Protein AF-A0A2J8WH33-F1 (afdb_monomer_lite)

Secondary structure (DSSP, 8-state):
--------------------------PPPPGGGGGS---------TTHHHHHHHHHHHHHHHT-S----EEETTEEE-

Sequence (78 aa):
MVLILGRRLNREDLGVRDSPATKRKVFEMDPKSLTGHEFFDFSSGSSHAENILQIFNEFRDSRLFTDVIICVEGKEFP

Radius of gyration: 25.23 Å; chains: 1; bounding box: 34×52×59 Å

Foldseek 3Di:
DDDDDDDDDDDDDDDDDDDPPPPPPPDDDPCVVVPDPPVPPDDPDPCPVVVVVVVVVVCQVVVHPDPDWDADPNDIGD

pLDDT: mean 73.38, std 20.42, range [38.47, 97.56]

InterPro domains:
  IPR011333 SKP1/BTB/POZ domain superfamily [G3DSA:3.30.710.10] (43-78)
  IPR011333 SKP1/BTB/POZ domain superfamily [SSF54695] (46-78)

Organism: Pongo abelii (NCBI:txid9601)

Structure (mmCIF, N/CA/C/O backbone):
data_AF-A0A2J8WH33-F1
#
_entry.id   AF-A0A2J8WH33-F1
#
loop_
_atom_site.group_PDB
_atom_site.id
_atom_site.type_symbol
_atom_site.label_atom_id
_atom_site.label_alt_id
_atom_site.label_comp_id
_atom_site.label_asym_id
_atom_site.label_entity_id
_atom_site.label_seq_id
_atom_site.pdbx_PDB_ins_code
_atom_site.Cartn_x
_atom_site.Cartn_y
_atom_site.Cartn_z
_atom_site.occupancy
_atom_site.B_iso_or_equiv
_atom_site.auth_seq_id
_atom_site.auth_comp_id
_atom_site.auth_asym_id
_atom_site.auth_atom_id
_atom_site.pdbx_PDB_model_num
ATOM 1 N N . MET A 1 1 ? -21.835 24.400 -10.957 1.00 44.09 1 MET A N 1
ATOM 2 C CA . MET A 1 1 ? -20.890 25.493 -11.283 1.00 44.09 1 MET A CA 1
ATOM 3 C C . MET A 1 1 ? -20.447 25.316 -12.724 1.00 44.09 1 MET A C 1
ATOM 5 O O . MET A 1 1 ? -20.055 24.213 -13.071 1.00 44.09 1 MET A O 1
ATOM 9 N N . VAL A 1 2 ? -20.563 26.349 -13.560 1.00 50.91 2 VAL A N 1
ATOM 10 C CA . VAL A 1 2 ? -20.150 26.318 -14.974 1.00 50.91 2 VAL A CA 1
ATOM 11 C C . VAL A 1 2 ? -19.026 27.332 -15.144 1.00 50.91 2 VAL A C 1
ATOM 13 O O . VAL A 1 2 ? -19.216 28.496 -14.801 1.00 50.91 2 VAL A O 1
ATOM 16 N N . LEU A 1 3 ? -17.871 26.902 -15.655 1.00 54.41 3 LEU A N 1
ATOM 17 C CA . LEU A 1 3 ? -16.767 27.797 -15.997 1.00 54.41 3 LEU A CA 1
ATOM 18 C C . LEU A 1 3 ? -16.546 27.758 -17.510 1.00 54.41 3 LEU A C 1
ATOM 20 O O . LEU A 1 3 ? -15.989 26.812 -18.058 1.00 54.41 3 LEU A O 1
ATOM 24 N N . ILE A 1 4 ? -17.043 28.800 -18.175 1.00 69.38 4 ILE A N 1
ATOM 25 C CA . ILE A 1 4 ? -16.755 29.141 -19.569 1.00 69.38 4 ILE A CA 1
ATOM 26 C C . ILE A 1 4 ? -15.498 30.014 -19.568 1.00 69.38 4 ILE A C 1
ATOM 28 O O . ILE A 1 4 ? -15.523 31.063 -18.932 1.00 69.38 4 ILE A O 1
ATOM 32 N N . LEU A 1 5 ? -14.449 29.645 -20.310 1.00 50.81 5 LEU A N 1
ATOM 33 C CA . LEU A 1 5 ? -13.448 30.583 -20.852 1.00 50.81 5 LEU A CA 1
ATOM 34 C C . LEU A 1 5 ? -12.504 29.818 -21.797 1.00 50.81 5 LEU A C 1
ATOM 36 O O . LEU A 1 5 ? -11.907 28.836 -21.386 1.00 50.81 5 LEU A O 1
ATOM 40 N N . GLY A 1 6 ? -12.265 30.150 -23.060 1.00 53.62 6 GLY A N 1
ATOM 41 C CA . GLY A 1 6 ? -12.643 31.258 -23.926 1.00 53.62 6 GLY A CA 1
ATOM 42 C C . GLY A 1 6 ? -11.783 31.095 -25.190 1.00 53.62 6 GLY A C 1
ATOM 43 O O . GLY A 1 6 ? -10.587 30.816 -25.093 1.00 53.62 6 GLY A O 1
ATOM 44 N N . ARG A 1 7 ? -12.378 31.187 -26.385 1.00 57.97 7 ARG A N 1
ATOM 45 C CA . ARG A 1 7 ? -11.648 31.099 -27.662 1.00 57.97 7 ARG A CA 1
ATOM 46 C C . ARG A 1 7 ? -10.709 32.304 -27.783 1.00 57.97 7 ARG A C 1
ATOM 48 O O . ARG A 1 7 ? -11.186 33.435 -27.819 1.00 57.97 7 ARG A O 1
ATOM 55 N N . ARG A 1 8 ? -9.392 32.087 -27.849 1.00 56.97 8 ARG A N 1
ATOM 56 C CA . ARG A 1 8 ? -8.441 33.169 -28.141 1.00 56.97 8 ARG A CA 1
ATOM 57 C C . ARG A 1 8 ? -8.414 33.430 -29.646 1.00 56.97 8 ARG A C 1
ATOM 59 O O . ARG A 1 8 ? -7.964 32.586 -30.413 1.00 56.97 8 ARG A O 1
ATOM 66 N N . LEU A 1 9 ? -8.921 34.596 -30.046 1.00 48.19 9 LEU A N 1
ATOM 67 C CA . LEU A 1 9 ? -8.617 35.204 -31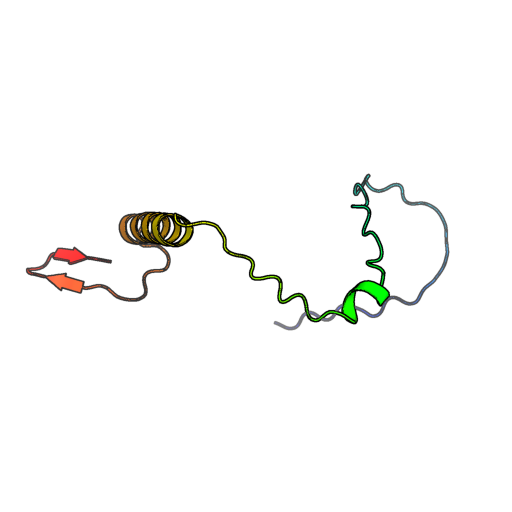.338 1.00 48.19 9 LEU A CA 1
ATOM 68 C C . LEU A 1 9 ? -7.169 35.693 -31.302 1.00 48.19 9 LEU A C 1
ATOM 70 O O . LEU A 1 9 ? -6.765 36.394 -30.375 1.00 48.19 9 LEU A O 1
ATOM 74 N N . ASN A 1 10 ? -6.408 35.267 -32.303 1.00 47.97 10 ASN A N 1
ATOM 75 C CA . ASN A 1 10 ? -5.046 35.700 -32.554 1.00 47.97 10 ASN A CA 1
ATOM 76 C C . ASN A 1 10 ? -5.067 37.195 -32.906 1.00 47.97 10 ASN A C 1
ATOM 78 O O . ASN A 1 10 ? -5.650 37.579 -33.919 1.00 47.97 10 ASN A O 1
ATOM 82 N N . ARG A 1 11 ? -4.500 38.030 -32.036 1.00 42.59 11 ARG A N 1
ATOM 83 C CA . ARG A 1 11 ? -4.223 39.437 -32.314 1.00 42.59 11 ARG A CA 1
ATOM 84 C C . ARG A 1 11 ? -2.836 39.741 -31.773 1.00 42.59 11 ARG A C 1
ATOM 86 O O . ARG A 1 11 ? -2.624 39.812 -30.566 1.00 42.59 11 ARG A O 1
ATOM 93 N N . GLU A 1 12 ? -1.918 39.848 -32.714 1.00 48.97 12 GLU A N 1
ATOM 94 C CA . GLU A 1 12 ? -0.608 40.466 -32.597 1.00 48.97 12 GLU A CA 1
ATOM 95 C C . GLU A 1 12 ? -0.680 41.837 -31.903 1.00 48.97 12 GLU A C 1
ATOM 97 O O . GLU A 1 12 ? -1.336 42.742 -32.408 1.00 48.97 12 GLU A O 1
ATOM 102 N N . ASP A 1 13 ? -0.045 41.974 -30.730 1.00 38.47 13 ASP A N 1
ATOM 103 C CA . ASP A 1 13 ? 0.836 43.109 -30.438 1.00 38.47 13 ASP A CA 1
ATOM 104 C C . ASP A 1 13 ? 1.684 42.917 -29.162 1.00 38.47 13 ASP A C 1
ATOM 106 O O . ASP A 1 13 ? 1.389 42.118 -28.273 1.00 38.47 13 ASP A O 1
ATOM 110 N N . LEU A 1 14 ? 2.770 43.676 -29.158 1.00 48.69 14 LEU A N 1
ATOM 111 C CA . LEU A 1 14 ? 3.979 43.727 -28.343 1.00 48.69 14 LEU A CA 1
ATOM 112 C C . LEU A 1 14 ? 3.873 43.521 -26.816 1.00 48.69 14 LEU A C 1
ATOM 114 O O . LEU A 1 14 ? 3.122 44.186 -26.111 1.00 48.69 14 LEU A O 1
ATOM 118 N N . GLY A 1 15 ? 4.840 42.747 -26.303 1.00 52.38 15 GLY A N 1
ATOM 119 C CA . GLY A 1 15 ? 5.558 43.084 -25.071 1.00 52.38 15 GLY A CA 1
ATOM 120 C C . GLY A 1 15 ? 4.956 42.608 -23.751 1.00 52.38 15 GLY A C 1
ATOM 121 O O . GLY A 1 15 ? 4.438 43.415 -22.993 1.00 52.38 15 GLY A O 1
ATOM 122 N N . VAL A 1 16 ? 5.180 41.341 -23.389 1.00 39.50 16 VAL A N 1
ATOM 123 C CA . VAL A 1 16 ? 5.197 40.919 -21.978 1.00 39.50 16 VAL A CA 1
ATOM 124 C C . VAL A 1 16 ? 6.334 39.920 -21.785 1.00 39.50 16 VAL A C 1
ATOM 126 O O . VAL A 1 16 ? 6.367 38.853 -22.397 1.00 39.50 16 VAL A O 1
ATOM 129 N N . ARG A 1 17 ? 7.317 40.308 -20.967 1.00 55.50 17 ARG A N 1
ATOM 130 C CA . ARG A 1 17 ? 8.348 39.405 -20.461 1.00 55.50 17 ARG A CA 1
ATOM 131 C C . ARG A 1 17 ? 7.711 38.498 -19.420 1.00 55.50 17 ARG A C 1
ATOM 133 O O . ARG A 1 17 ? 7.441 38.975 -18.329 1.00 55.50 17 ARG A O 1
ATOM 140 N N . ASP A 1 18 ? 7.576 37.214 -19.729 1.00 42.97 18 ASP A N 1
ATOM 141 C CA . ASP A 1 18 ? 7.256 36.202 -18.726 1.00 42.97 18 ASP A CA 1
ATOM 142 C C . ASP A 1 18 ? 8.062 34.916 -18.940 1.00 42.97 18 ASP A C 1
ATOM 144 O O . ASP A 1 18 ? 7.923 34.234 -19.951 1.00 42.97 18 ASP A O 1
ATOM 148 N N . SER A 1 19 ? 8.892 34.639 -17.928 1.00 49.53 19 SER A N 1
ATOM 149 C CA . SER A 1 19 ? 9.452 33.360 -17.463 1.00 49.53 19 SER A CA 1
ATOM 150 C C . SER A 1 19 ? 10.169 32.426 -18.460 1.00 49.53 19 SER A C 1
ATOM 152 O O . SER A 1 19 ? 9.599 32.021 -19.472 1.00 49.53 19 SER A O 1
ATOM 154 N N . PRO A 1 20 ? 11.393 31.939 -18.146 1.00 45.41 20 PRO A N 1
ATOM 155 C CA . PRO A 1 20 ? 12.030 30.895 -18.930 1.00 45.41 20 PRO A CA 1
ATOM 156 C C . PRO A 1 20 ? 11.358 29.564 -18.584 1.00 45.41 20 PRO A C 1
ATOM 158 O O . PRO A 1 20 ? 11.846 28.779 -17.775 1.00 45.41 20 PRO A O 1
ATOM 161 N N . ALA A 1 21 ? 10.218 29.284 -19.209 1.00 54.34 21 ALA A N 1
ATOM 162 C CA . ALA A 1 21 ? 9.822 27.904 -19.405 1.00 54.34 21 ALA A CA 1
ATOM 163 C C . ALA A 1 21 ? 10.895 27.299 -20.313 1.00 54.34 21 ALA A C 1
ATOM 165 O O . ALA A 1 21 ? 10.858 27.495 -21.528 1.00 54.34 21 ALA A O 1
ATOM 166 N N . THR A 1 22 ? 11.900 26.644 -19.721 1.00 52.00 22 THR A N 1
ATOM 167 C CA . THR A 1 22 ? 12.900 25.865 -20.453 1.00 52.00 22 THR A CA 1
ATOM 168 C C . THR A 1 22 ? 12.134 24.921 -21.366 1.00 52.00 22 THR A C 1
ATOM 170 O O . THR A 1 22 ? 11.572 23.921 -20.917 1.00 52.00 22 THR A O 1
ATOM 173 N N . LYS A 1 23 ? 12.036 25.292 -22.647 1.00 61.75 23 LYS A N 1
ATOM 174 C CA . LYS A 1 23 ? 11.410 24.495 -23.694 1.00 61.75 23 LYS A CA 1
ATOM 175 C C . LYS A 1 23 ? 12.139 23.160 -23.676 1.00 61.75 23 LYS A C 1
ATOM 177 O O . LYS A 1 23 ? 13.283 23.079 -24.119 1.00 61.75 23 LYS A O 1
ATOM 182 N N . ARG A 1 24 ? 11.513 22.115 -23.124 1.00 67.94 24 ARG A N 1
ATOM 183 C CA . ARG A 1 24 ? 12.002 20.753 -23.336 1.00 67.94 24 ARG A CA 1
ATOM 184 C C . ARG A 1 24 ? 12.036 20.571 -24.846 1.00 67.94 24 ARG A C 1
ATOM 186 O O . ARG A 1 24 ? 11.035 20.817 -25.517 1.00 67.94 24 ARG A O 1
ATOM 193 N N . LYS A 1 25 ? 13.210 20.24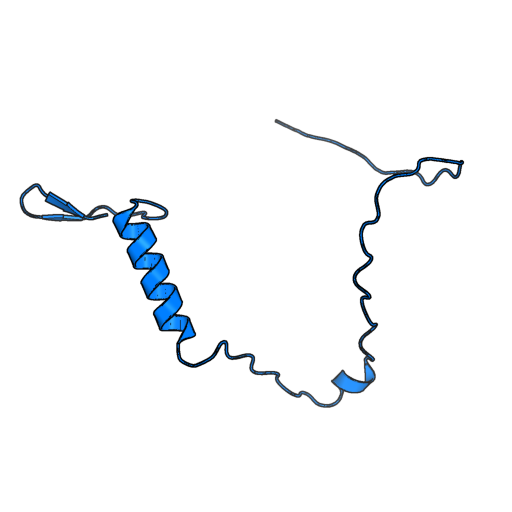9 -25.378 1.00 66.44 25 LYS A N 1
ATOM 194 C CA . LYS A 1 25 ? 13.404 20.035 -26.806 1.00 66.44 25 LYS A CA 1
ATOM 195 C C . LYS A 1 25 ? 12.646 18.753 -27.155 1.00 66.44 25 LYS A C 1
ATOM 197 O O . LYS A 1 25 ? 13.157 17.661 -26.938 1.00 66.44 25 LYS A O 1
ATOM 202 N N . VAL A 1 26 ? 11.393 18.890 -27.585 1.00 66.06 26 VAL A N 1
ATOM 203 C CA . VAL A 1 26 ? 10.634 17.788 -28.177 1.00 66.06 26 VAL A CA 1
ATOM 204 C C . VAL A 1 2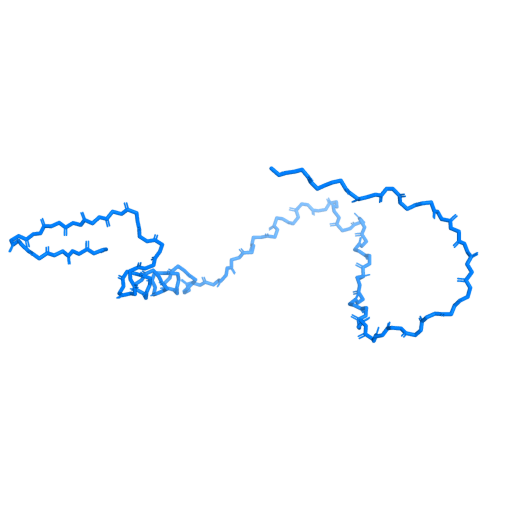6 ? 11.296 17.551 -29.525 1.00 66.06 26 VAL A C 1
ATOM 206 O O . VAL A 1 26 ? 11.145 18.356 -30.440 1.00 66.06 26 VAL A O 1
ATOM 209 N N . PHE A 1 27 ? 12.143 16.531 -29.600 1.00 64.62 27 PHE A N 1
ATOM 210 C CA . PHE A 1 27 ? 12.672 16.080 -30.877 1.00 64.62 27 PHE A CA 1
ATOM 211 C C . PHE A 1 27 ? 11.532 15.409 -31.637 1.00 64.62 27 PHE A C 1
ATOM 213 O O . PHE A 1 27 ? 10.854 14.541 -31.088 1.00 64.62 27 PHE A O 1
ATOM 220 N N . GLU A 1 28 ? 11.310 15.829 -32.880 1.00 62.03 28 GLU A N 1
ATOM 221 C CA . GLU A 1 28 ? 10.434 15.092 -33.784 1.00 62.03 28 GLU A CA 1
ATOM 222 C C . GLU A 1 28 ? 11.036 13.700 -33.994 1.00 62.03 28 GLU A C 1
ATOM 224 O O . GLU A 1 28 ? 12.178 13.558 -34.433 1.00 62.03 28 GLU A O 1
ATOM 229 N N . MET A 1 29 ? 10.289 12.673 -33.595 1.00 58.25 29 MET A N 1
ATOM 230 C CA . MET A 1 29 ? 10.664 11.284 -33.817 1.00 58.25 29 MET A CA 1
ATOM 231 C C . MET A 1 29 ? 10.402 10.961 -35.289 1.00 58.25 29 MET A C 1
ATOM 233 O O . MET A 1 29 ? 9.271 11.089 -35.754 1.00 58.25 29 MET A O 1
ATOM 237 N N . ASP A 1 30 ? 11.450 10.585 -36.027 1.00 60.16 30 ASP A N 1
ATOM 238 C CA . ASP A 1 30 ? 11.350 10.291 -37.458 1.00 60.16 30 ASP A CA 1
ATOM 239 C C . ASP A 1 30 ? 10.390 9.099 -37.680 1.00 60.16 30 ASP A C 1
ATOM 241 O O . ASP A 1 30 ? 10.640 7.996 -37.164 1.00 60.16 30 ASP A O 1
ATOM 245 N N . PRO A 1 31 ? 9.281 9.282 -38.424 1.00 58.16 31 PRO A N 1
ATOM 246 C CA . PRO A 1 31 ? 8.265 8.250 -38.613 1.00 58.16 31 PRO A CA 1
ATOM 247 C C . PRO A 1 31 ? 8.771 7.051 -39.425 1.00 58.16 31 PRO A C 1
ATOM 249 O O . PRO A 1 31 ? 8.118 6.008 -39.429 1.00 58.16 31 PRO A O 1
ATOM 252 N N . LYS A 1 32 ? 9.944 7.140 -40.072 1.00 55.28 32 LYS A N 1
ATOM 253 C CA . LYS A 1 32 ? 10.576 5.984 -40.734 1.00 55.28 32 LYS A CA 1
ATOM 254 C C . LYS A 1 32 ? 11.036 4.894 -39.765 1.00 55.28 32 LYS A C 1
ATOM 256 O O . LYS A 1 32 ? 11.318 3.789 -40.210 1.00 55.28 32 LYS A O 1
ATOM 261 N N . SER A 1 33 ? 11.072 5.166 -38.460 1.00 53.97 33 SER A N 1
ATOM 262 C CA . SER A 1 33 ? 11.326 4.135 -37.444 1.00 53.97 33 SER A CA 1
ATOM 263 C C . SER A 1 33 ? 10.129 3.201 -37.193 1.00 53.97 33 SER A C 1
ATOM 265 O O . SER A 1 33 ? 10.297 2.174 -36.548 1.00 53.97 33 SER A O 1
ATOM 267 N N . LEU A 1 34 ? 8.937 3.510 -37.727 1.00 54.25 34 LEU A N 1
ATOM 268 C CA . LEU A 1 34 ? 7.692 2.771 -37.461 1.00 54.25 34 LEU A CA 1
ATOM 269 C C . LEU A 1 34 ? 7.448 1.570 -38.396 1.00 54.25 34 LEU A C 1
ATOM 271 O O . LEU A 1 34 ? 6.444 0.878 -38.247 1.00 54.25 34 LEU A O 1
ATOM 275 N N . THR A 1 35 ? 8.322 1.314 -39.378 1.00 54.72 35 THR A N 1
ATOM 276 C CA . THR A 1 35 ? 8.154 0.192 -40.327 1.00 54.72 35 THR A CA 1
ATOM 277 C C . THR A 1 35 ? 8.628 -1.155 -39.783 1.00 54.72 35 THR A C 1
ATOM 279 O O . THR A 1 35 ? 8.319 -2.187 -40.372 1.00 54.72 35 THR A O 1
ATOM 282 N N . GLY A 1 36 ? 9.365 -1.161 -38.673 1.00 57.03 36 GLY A N 1
ATOM 283 C CA . GLY A 1 36 ? 9.624 -2.352 -37.874 1.00 57.03 36 GLY A CA 1
ATOM 284 C C . GLY A 1 36 ? 8.781 -2.242 -36.619 1.00 57.03 36 GLY A C 1
ATOM 285 O O . GLY A 1 36 ? 8.956 -1.303 -35.851 1.00 57.03 36 GLY A O 1
ATOM 286 N N . HIS A 1 37 ? 7.833 -3.153 -36.431 1.00 56.00 37 HIS A N 1
ATOM 287 C CA . HIS A 1 37 ? 7.023 -3.242 -35.222 1.00 56.00 37 HIS A CA 1
ATOM 288 C C . HIS A 1 37 ? 7.904 -3.726 -34.057 1.00 56.00 37 HIS A C 1
ATOM 290 O O . HIS A 1 37 ? 7.699 -4.813 -33.527 1.00 56.00 37 HIS A O 1
ATOM 296 N N . GLU A 1 38 ? 8.908 -2.942 -33.667 1.00 61.50 38 GLU A N 1
ATOM 297 C CA . GLU A 1 38 ? 9.668 -3.154 -32.443 1.00 61.50 38 GLU A CA 1
ATOM 298 C C . GLU A 1 38 ? 8.697 -2.841 -31.302 1.00 61.50 38 GLU A C 1
ATOM 300 O O . GLU A 1 38 ? 8.467 -1.689 -30.932 1.00 61.50 38 GLU A O 1
ATOM 305 N N . PHE A 1 39 ? 8.000 -3.876 -30.833 1.00 64.88 39 PHE A N 1
ATOM 306 C CA . PHE A 1 39 ? 7.163 -3.811 -29.646 1.00 64.88 39 PHE A CA 1
ATOM 307 C C . PHE A 1 39 ? 8.103 -3.479 -28.484 1.00 64.88 39 PHE A C 1
ATOM 309 O O . PHE A 1 39 ? 8.783 -4.353 -27.952 1.00 64.88 39 PHE A O 1
ATOM 316 N N . PHE A 1 40 ? 8.218 -2.196 -28.148 1.00 66.19 40 PHE A N 1
ATOM 317 C CA . PHE A 1 40 ? 8.995 -1.777 -26.993 1.00 66.19 40 PHE A CA 1
ATOM 318 C C . PHE A 1 40 ? 8.255 -2.243 -25.738 1.00 66.19 40 PHE A C 1
ATOM 320 O O . PHE A 1 40 ? 7.320 -1.592 -25.272 1.00 66.19 40 PHE A O 1
ATOM 327 N N . ASP A 1 41 ? 8.654 -3.404 -25.225 1.00 73.62 41 ASP A N 1
ATOM 328 C CA . ASP A 1 41 ? 8.172 -3.940 -23.958 1.00 73.62 41 ASP A CA 1
ATOM 329 C C . ASP A 1 41 ? 8.899 -3.230 -22.810 1.00 73.62 41 ASP A C 1
ATOM 331 O O . ASP A 1 41 ? 9.987 -3.614 -22.368 1.00 73.62 41 ASP A O 1
ATOM 335 N N . PHE A 1 42 ? 8.331 -2.102 -22.387 1.00 73.25 42 PHE A N 1
ATOM 336 C CA . PHE A 1 42 ? 8.836 -1.346 -21.251 1.00 73.25 42 PHE A CA 1
ATOM 337 C C . PHE A 1 42 ? 8.459 -2.061 -19.956 1.00 73.25 42 PHE A C 1
ATOM 339 O O . PHE A 1 42 ? 7.348 -1.921 -19.448 1.00 73.25 42 PHE A O 1
ATOM 346 N N . SER A 1 43 ? 9.422 -2.776 -19.382 1.00 79.44 43 SER A N 1
ATOM 347 C CA . SER A 1 43 ? 9.315 -3.296 -18.023 1.00 79.44 43 SER A CA 1
ATOM 348 C C . SER A 1 43 ? 10.036 -2.368 -17.043 1.00 79.44 43 SER A C 1
ATOM 350 O O . SER A 1 43 ? 11.200 -2.014 -17.221 1.00 79.44 43 SER A O 1
ATOM 352 N N . SER A 1 44 ? 9.353 -1.987 -15.963 1.00 76.81 44 SER A N 1
ATOM 353 C CA . SER A 1 44 ? 9.901 -1.149 -14.880 1.00 76.81 44 SER A CA 1
ATOM 354 C C . SER A 1 44 ? 10.904 -1.887 -13.969 1.00 76.81 44 SER A C 1
ATOM 356 O O . SER A 1 44 ? 11.197 -1.425 -12.868 1.00 76.81 44 SER A O 1
ATOM 358 N N . GLY A 1 45 ? 11.430 -3.036 -14.407 1.00 79.62 45 GLY A N 1
ATOM 359 C CA . GLY A 1 45 ? 12.303 -3.914 -13.625 1.00 79.62 45 GLY A CA 1
ATOM 360 C C . GLY A 1 45 ? 11.554 -4.858 -12.676 1.00 79.62 45 GLY A C 1
ATOM 361 O O . GLY A 1 45 ? 10.354 -4.723 -12.436 1.00 79.62 45 GLY A O 1
ATOM 362 N N . SER A 1 46 ? 12.280 -5.836 -12.127 1.00 81.38 46 SER A N 1
ATOM 363 C CA . SER A 1 46 ? 11.716 -6.922 -11.310 1.00 81.38 46 SER A CA 1
ATOM 364 C C . SER A 1 46 ? 11.086 -6.458 -9.992 1.00 81.38 46 SER A C 1
ATOM 366 O O . SER A 1 46 ? 10.153 -7.095 -9.518 1.00 81.38 46 SER A O 1
ATOM 368 N N . SER A 1 47 ? 11.549 -5.342 -9.420 1.00 89.56 47 SER A N 1
ATOM 369 C CA . SER A 1 47 ? 11.087 -4.826 -8.121 1.00 89.56 47 SER A CA 1
ATOM 370 C C . SER A 1 47 ? 9.900 -3.865 -8.210 1.00 89.56 47 SER A C 1
ATOM 372 O O . SER A 1 47 ? 9.436 -3.347 -7.195 1.00 89.56 47 SER A O 1
ATOM 374 N N . HIS A 1 48 ? 9.388 -3.592 -9.413 1.00 92.44 48 HIS A N 1
ATOM 375 C CA . HIS A 1 48 ? 8.325 -2.606 -9.589 1.00 92.44 48 HIS A CA 1
ATOM 376 C C . HIS A 1 48 ? 7.061 -2.956 -8.792 1.00 92.44 48 HIS A C 1
ATOM 378 O O . HIS A 1 48 ? 6.516 -2.105 -8.091 1.00 92.44 48 HIS A O 1
ATOM 384 N N . ALA A 1 49 ? 6.631 -4.219 -8.858 1.00 93.19 49 ALA A N 1
ATOM 385 C CA . ALA A 1 49 ? 5.462 -4.695 -8.126 1.00 93.19 49 ALA A CA 1
ATOM 386 C C . ALA A 1 49 ? 5.678 -4.647 -6.605 1.00 93.19 49 ALA A C 1
ATOM 388 O O . ALA A 1 49 ? 4.781 -4.253 -5.866 1.00 93.19 49 ALA A O 1
ATOM 389 N N . GLU A 1 50 ? 6.880 -4.988 -6.139 1.00 95.31 50 GLU A N 1
ATOM 390 C CA . GLU A 1 50 ? 7.245 -4.946 -4.719 1.00 95.31 50 GLU A CA 1
ATOM 391 C C . GLU A 1 50 ? 7.181 -3.513 -4.175 1.00 95.31 50 GLU A C 1
ATOM 393 O O . GLU A 1 50 ? 6.627 -3.278 -3.103 1.00 95.31 50 GLU A O 1
ATOM 398 N N . ASN A 1 51 ? 7.665 -2.541 -4.952 1.00 95.38 51 ASN A N 1
ATOM 399 C CA . ASN A 1 51 ? 7.611 -1.128 -4.588 1.00 95.38 51 ASN A CA 1
ATOM 400 C C . ASN A 1 51 ? 6.160 -0.608 -4.527 1.00 95.38 51 ASN A C 1
ATOM 402 O O . ASN A 1 51 ? 5.788 0.097 -3.593 1.00 95.38 51 ASN A O 1
AT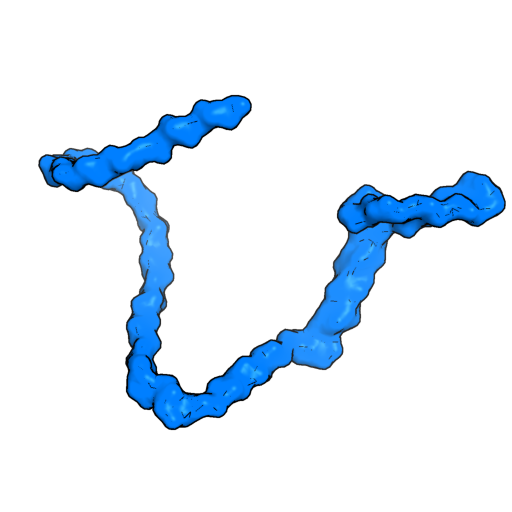OM 406 N N . ILE A 1 52 ? 5.300 -1.017 -5.469 1.00 96.31 52 ILE A N 1
ATOM 407 C CA . ILE A 1 52 ? 3.864 -0.690 -5.415 1.00 96.31 52 ILE A CA 1
ATOM 408 C C . ILE A 1 52 ? 3.217 -1.262 -4.145 1.00 96.31 52 ILE A C 1
ATOM 410 O O . ILE A 1 52 ? 2.468 -0.557 -3.471 1.00 96.31 52 ILE A O 1
ATOM 414 N N . LEU A 1 53 ? 3.522 -2.512 -3.786 1.00 96.75 53 LEU A N 1
ATOM 415 C CA . LEU A 1 53 ? 2.992 -3.128 -2.565 1.00 96.75 53 LEU A CA 1
ATOM 416 C C . LEU A 1 53 ? 3.469 -2.413 -1.296 1.00 96.75 53 LEU A C 1
ATOM 418 O O . LEU A 1 53 ? 2.697 -2.277 -0.346 1.00 96.75 53 LEU A O 1
ATOM 422 N N . GLN A 1 54 ? 4.708 -1.922 -1.281 1.00 97.12 54 GLN A N 1
ATOM 423 C CA . GLN A 1 54 ? 5.206 -1.102 -0.180 1.00 97.12 54 GLN A CA 1
ATOM 424 C C . GLN A 1 54 ? 4.397 0.196 -0.043 1.00 97.12 54 GLN A C 1
ATOM 426 O O . GLN A 1 54 ? 3.942 0.511 1.055 1.00 97.12 54 GLN A O 1
ATOM 431 N N . ILE A 1 55 ? 4.134 0.894 -1.152 1.00 97.06 55 ILE A N 1
ATOM 432 C CA . ILE A 1 55 ? 3.301 2.108 -1.161 1.00 97.06 55 ILE A CA 1
ATOM 433 C C . ILE A 1 55 ? 1.876 1.800 -0.672 1.00 97.06 55 ILE A C 1
ATOM 435 O O . ILE A 1 55 ? 1.303 2.568 0.099 1.00 97.06 55 ILE A O 1
ATOM 439 N N . PHE A 1 56 ? 1.295 0.662 -1.060 1.00 97.31 56 PHE A N 1
ATOM 440 C CA . PHE A 1 56 ? -0.031 0.261 -0.574 1.00 97.31 56 PHE A CA 1
ATOM 441 C C . PHE A 1 56 ? -0.055 -0.026 0.928 1.00 97.31 56 PHE A C 1
ATOM 443 O O . PHE A 1 56 ? -1.036 0.312 1.589 1.00 97.31 56 PHE A O 1
ATOM 450 N N . ASN A 1 57 ? 1.018 -0.582 1.493 1.00 96.88 57 ASN A N 1
ATOM 451 C CA . ASN 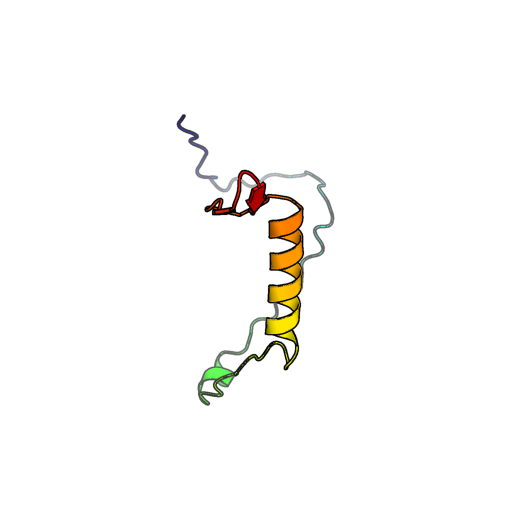A 1 57 ? 1.137 -0.691 2.947 1.00 96.88 57 ASN A CA 1
ATOM 452 C C . ASN A 1 57 ? 1.172 0.692 3.613 1.00 96.88 57 ASN A C 1
ATOM 454 O O . ASN A 1 57 ? 0.483 0.890 4.609 1.00 96.88 57 ASN A O 1
ATOM 458 N N . GLU A 1 58 ? 1.902 1.659 3.053 1.00 97.12 58 GLU A N 1
ATOM 459 C CA . GLU A 1 58 ? 1.926 3.033 3.579 1.00 97.12 58 GLU A CA 1
ATOM 460 C C . GLU A 1 58 ? 0.532 3.684 3.534 1.00 97.12 58 GLU A C 1
ATOM 462 O O . GLU A 1 58 ? 0.118 4.356 4.483 1.00 97.12 58 GLU A O 1
ATOM 467 N N . PHE A 1 59 ? -0.234 3.449 2.466 1.00 97.19 59 PHE A N 1
ATOM 468 C CA . PHE A 1 59 ? -1.623 3.901 2.347 1.00 97.19 59 PHE A CA 1
ATOM 469 C C . PHE A 1 59 ? -2.551 3.249 3.371 1.00 97.19 59 PHE A C 1
ATOM 471 O O . PHE A 1 59 ? -3.298 3.959 4.046 1.00 97.19 59 PHE A O 1
ATOM 478 N N . ARG A 1 60 ? -2.435 1.934 3.572 1.00 96.38 60 ARG A N 1
ATOM 479 C CA . ARG A 1 60 ? -3.184 1.215 4.609 1.00 96.38 60 ARG A CA 1
ATOM 480 C C . ARG A 1 60 ? -2.888 1.779 6.000 1.00 96.38 60 ARG A C 1
ATOM 482 O O . ARG A 1 60 ? -3.805 2.104 6.753 1.00 96.38 60 ARG A O 1
ATOM 489 N N . ASP A 1 61 ? -1.610 1.954 6.329 1.00 95.31 61 ASP A N 1
ATOM 490 C CA . ASP A 1 61 ? -1.179 2.418 7.650 1.00 95.31 61 ASP A CA 1
ATOM 491 C C . ASP A 1 61 ? -1.580 3.887 7.902 1.00 95.31 61 ASP A C 1
ATOM 493 O O . ASP A 1 61 ? -1.896 4.270 9.031 1.00 95.31 61 ASP A O 1
ATOM 497 N N . SER A 1 62 ? -1.637 4.703 6.842 1.00 95.31 62 SER A N 1
ATOM 498 C CA . SER A 1 62 ? -2.094 6.100 6.886 1.00 95.31 62 SER A CA 1
ATOM 499 C C . SER A 1 62 ? -3.605 6.285 6.701 1.00 95.31 62 SER A C 1
ATOM 501 O O . SER A 1 62 ? -4.081 7.420 6.788 1.00 95.31 62 SER A O 1
ATOM 503 N N . ARG A 1 63 ? -4.372 5.202 6.496 1.00 94.38 63 ARG A N 1
ATOM 504 C CA . ARG A 1 63 ? -5.821 5.234 6.208 1.00 94.38 63 ARG A CA 1
ATOM 505 C C . ARG A 1 63 ? -6.175 6.075 4.971 1.00 94.38 63 ARG A C 1
ATOM 507 O O . ARG A 1 63 ? -7.217 6.732 4.936 1.00 94.38 63 ARG A O 1
ATOM 514 N N . LEU A 1 64 ? -5.311 6.077 3.960 1.00 95.88 64 LEU A N 1
ATOM 515 C CA . LEU A 1 64 ? -5.514 6.793 2.700 1.00 95.88 64 LEU A CA 1
ATOM 516 C C . LEU A 1 64 ? -5.839 5.817 1.578 1.00 95.88 64 LEU A C 1
ATOM 518 O O . LEU A 1 64 ? -5.287 4.730 1.525 1.00 95.88 64 LEU A O 1
ATOM 522 N N . PHE A 1 65 ? -6.715 6.224 0.657 1.00 95.94 65 PHE A N 1
ATOM 523 C CA . PHE A 1 65 ? -7.085 5.439 -0.532 1.00 95.94 65 PHE A CA 1
ATOM 524 C C . PHE A 1 65 ? -7.592 4.008 -0.253 1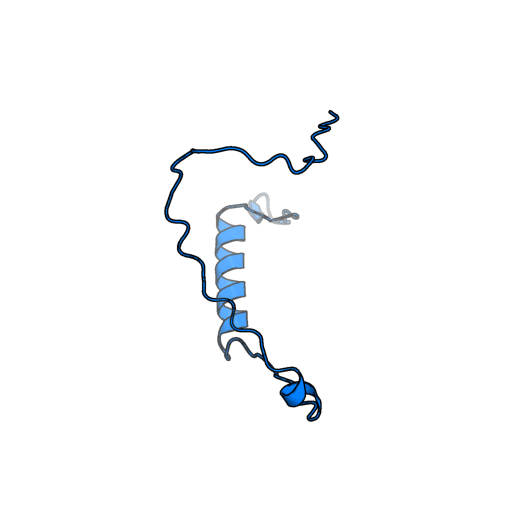.00 95.94 65 PHE A C 1
ATOM 526 O O . PHE A 1 65 ? -7.717 3.215 -1.180 1.00 95.94 65 PHE A O 1
ATOM 533 N N . THR A 1 66 ? -7.938 3.711 1.000 1.00 94.31 66 THR A N 1
ATOM 534 C CA . THR A 1 66 ? -8.666 2.519 1.428 1.00 94.31 66 THR A CA 1
ATOM 535 C C . THR A 1 66 ? -10.166 2.747 1.246 1.00 94.31 66 THR A C 1
ATOM 537 O O . THR A 1 66 ? -10.706 3.760 1.696 1.00 94.31 66 THR A O 1
ATOM 540 N N . ASP A 1 67 ? -10.855 1.780 0.651 1.00 96.94 67 ASP A N 1
ATOM 541 C CA . ASP A 1 67 ? -12.304 1.777 0.425 1.00 96.94 67 ASP A CA 1
ATOM 542 C C . ASP A 1 67 ? -13.074 0.771 1.304 1.00 96.94 67 ASP A C 1
ATOM 544 O O . ASP A 1 67 ? -14.307 0.783 1.320 1.00 96.94 67 ASP A O 1
ATOM 548 N N . VAL A 1 68 ? -12.371 -0.063 2.076 1.00 96.75 68 VAL A N 1
ATOM 549 C CA . VAL A 1 68 ? -12.951 -1.082 2.958 1.00 96.75 68 VAL A CA 1
ATOM 550 C C . VAL A 1 68 ? -12.349 -1.017 4.359 1.00 96.75 68 VAL A C 1
ATOM 552 O O . VAL A 1 68 ? -11.162 -0.786 4.521 1.00 96.75 68 VAL A O 1
ATOM 555 N N . ILE A 1 69 ? -13.158 -1.269 5.387 1.00 96.75 69 ILE A N 1
ATOM 556 C CA . ILE A 1 69 ? -12.676 -1.462 6.758 1.00 96.75 69 ILE A CA 1
ATOM 557 C C . ILE A 1 69 ? -13.083 -2.861 7.213 1.00 96.75 69 ILE A C 1
ATOM 559 O O . ILE A 1 69 ? -14.254 -3.238 7.117 1.00 96.75 69 ILE A O 1
ATOM 563 N N . ILE A 1 70 ? -12.125 -3.627 7.724 1.00 97.56 70 ILE A N 1
ATOM 564 C CA . ILE A 1 70 ? -12.339 -4.966 8.268 1.00 97.56 70 ILE A CA 1
ATOM 565 C C . ILE A 1 70 ? -12.350 -4.874 9.792 1.00 97.56 70 ILE A C 1
ATOM 567 O O . ILE A 1 70 ? -11.368 -4.466 10.409 1.00 97.56 70 ILE A O 1
ATOM 571 N N . CYS A 1 71 ? -13.451 -5.290 10.413 1.00 97.44 71 CYS A N 1
ATOM 572 C CA . CYS A 1 71 ? -13.577 -5.328 11.867 1.00 97.44 71 CYS A CA 1
ATOM 573 C C . CYS A 1 71 ? -13.398 -6.757 12.382 1.00 97.44 71 CYS A C 1
ATOM 575 O O . CYS A 1 71 ? -14.159 -7.652 12.015 1.00 97.44 71 CYS A O 1
ATOM 577 N N . VAL A 1 72 ? -12.427 -6.964 13.271 1.00 97.50 72 VAL A N 1
ATOM 578 C CA . VAL A 1 72 ? -12.154 -8.257 13.913 1.00 97.50 72 VAL A CA 1
ATOM 579 C C . VAL A 1 72 ? -12.059 -8.036 15.415 1.00 97.50 72 VAL A C 1
ATOM 581 O O . VAL A 1 72 ? -11.231 -7.253 15.866 1.00 97.50 72 VAL A O 1
ATOM 584 N N . GLU A 1 73 ? -12.926 -8.693 16.192 1.00 97.00 73 GLU A N 1
ATOM 585 C CA . GLU A 1 73 ? -12.934 -8.608 17.667 1.00 97.00 73 GLU A CA 1
ATOM 586 C C . GLU A 1 73 ? -12.977 -7.163 18.212 1.00 97.00 73 GLU A C 1
ATOM 588 O O . GLU A 1 73 ? -12.385 -6.837 19.237 1.00 97.00 73 GLU A O 1
ATOM 593 N N . GLY A 1 74 ? -13.673 -6.264 17.509 1.00 95.38 74 GLY A N 1
ATOM 594 C CA . GLY A 1 74 ? -13.768 -4.846 17.877 1.00 95.38 74 GLY A CA 1
ATOM 595 C C . GLY A 1 74 ? -12.563 -3.992 17.466 1.00 95.38 74 GLY A C 1
ATOM 596 O O . GLY A 1 74 ? -12.558 -2.792 17.731 1.00 95.38 74 GLY A O 1
ATOM 597 N N . LYS A 1 75 ? -11.565 -4.572 16.792 1.00 96.81 75 LYS A N 1
ATOM 598 C CA . LYS A 1 75 ? -10.456 -3.844 16.174 1.00 96.81 75 LYS A CA 1
ATOM 599 C C . LYS A 1 75 ? -10.719 -3.617 14.688 1.00 96.81 75 LYS A C 1
ATOM 601 O O . LYS A 1 75 ? -11.077 -4.544 13.967 1.00 96.81 75 LYS A O 1
ATOM 606 N N . GLU A 1 76 ? -10.499 -2.388 14.239 1.00 95.81 76 GLU A N 1
ATOM 607 C CA . GLU A 1 76 ? -10.628 -1.993 12.837 1.00 95.81 76 GLU A CA 1
ATOM 608 C C . GLU A 1 76 ? -9.286 -2.066 12.111 1.00 95.81 76 GLU A C 1
ATOM 610 O O . GLU A 1 76 ? -8.269 -1.564 12.602 1.00 95.81 76 GLU A O 1
ATOM 615 N N . PHE A 1 77 ? -9.319 -2.628 10.911 1.00 96.38 77 PHE A N 1
ATOM 616 C CA . PHE A 1 77 ? -8.214 -2.656 9.968 1.00 96.38 77 PHE A CA 1
ATOM 617 C C . PHE A 1 77 ? -8.665 -1.973 8.672 1.00 96.38 77 PHE A C 1
ATOM 619 O O . PHE A 1 77 ? -9.586 -2.480 8.028 1.00 96.38 77 PHE A O 1
ATOM 626 N N . PRO A 1 78 ? -8.093 -0.807 8.335 1.00 92.38 78 PRO A N 1
ATOM 627 C CA . PRO A 1 78 ? -8.220 -0.224 7.003 1.00 92.38 78 PRO A CA 1
ATOM 628 C C . PRO A 1 78 ? -7.437 -1.026 5.953 1.00 92.38 78 PRO A C 1
ATOM 630 O O . PRO A 1 78 ? -6.739 -1.996 6.329 1.00 92.38 78 PRO A O 1
#